Protein AF-A0A4V1M841-F1 (afdb_monomer)

Foldseek 3Di:
DVLLLVLLVVLQVVLVVLVVVLVVQVVVCVVPVVCVLVSVLSVLSSQLSVLLSCCVVCVVVVVAQDAPVSVVSNVVSLVSLLVQLVVLLVVLCCCVVPVVVVVVVLVVVVVVDPDDDPDDPVVVSVVVNVVSVVSNVNSVSSVVSSVVSVVVCVVRVVSNPDDDDD

Solvent-accessible surface area (backbone atoms only — not comparable to full-atom values): 8821 Å² total; per-residue (Å²): 109,70,68,59,52,55,50,43,54,54,44,39,60,52,25,53,55,50,47,56,52,35,54,58,50,44,64,55,16,76,80,39,66,82,42,45,60,59,36,50,42,53,48,26,37,28,52,21,32,51,47,48,38,47,44,45,52,40,33,69,71,58,66,36,78,47,61,56,65,58,58,53,50,29,52,60,22,42,58,45,30,48,53,52,25,54,54,37,37,53,52,24,48,50,37,70,77,37,57,62,60,50,52,52,55,47,50,53,50,56,71,70,42,92,62,86,69,95,63,55,70,72,59,50,52,52,54,50,54,53,50,33,53,50,43,29,53,49,22,52,51,50,51,53,48,50,57,51,47,58,53,46,55,60,75,50,41,72,40,43,58,82,73,82,88,126

Organism: NCBI:txid2508719

Mean predicted aligned error: 5.52 Å

pLDDT: mean 90.43, std 10.17, range [48.5, 98.69]

Structure (mmCIF, N/CA/C/O backbone):
data_AF-A0A4V1M841-F1
#
_entry.id   AF-A0A4V1M841-F1
#
loop_
_atom_site.group_PDB
_atom_site.id
_atom_site.type_symbol
_atom_site.label_atom_id
_atom_site.label_alt_id
_atom_site.label_comp_id
_atom_site.label_asym_id
_atom_site.label_entity_id
_atom_site.label_seq_id
_atom_site.pdbx_PDB_ins_code
_atom_site.Cartn_x
_atom_site.Cartn_y
_atom_site.Cartn_z
_atom_site.occupancy
_atom_site.B_iso_or_equiv
_atom_site.auth_seq_id
_atom_site.auth_comp_id
_atom_site.auth_asym_id
_atom_site.auth_atom_id
_atom_site.pdbx_PDB_model_num
ATOM 1 N N . MET A 1 1 ? -19.196 -0.103 0.621 1.00 81.12 1 MET A N 1
ATOM 2 C CA . MET A 1 1 ? -18.544 -1.036 1.564 1.00 81.12 1 MET A CA 1
ATOM 3 C C . MET A 1 1 ? -18.018 -2.297 0.876 1.00 81.12 1 MET A C 1
ATOM 5 O O . MET A 1 1 ? -16.852 -2.600 1.065 1.00 81.12 1 MET A O 1
ATOM 9 N N . GLY A 1 2 ? -18.807 -2.990 0.038 1.00 91.81 2 GLY A N 1
ATOM 10 C CA . GLY A 1 2 ? -18.366 -4.228 -0.639 1.00 91.81 2 GLY A CA 1
ATOM 11 C C . GLY A 1 2 ? -17.057 -4.100 -1.432 1.00 91.81 2 GLY A C 1
ATOM 12 O O . GLY A 1 2 ? -16.132 -4.867 -1.196 1.00 91.81 2 GLY A O 1
ATOM 13 N N . PHE A 1 3 ? -16.928 -3.072 -2.279 1.00 94.38 3 PHE A N 1
ATOM 14 C CA . PHE A 1 3 ? -15.692 -2.842 -3.041 1.00 94.38 3 PHE A CA 1
ATOM 15 C C . PHE A 1 3 ? -14.467 -2.580 -2.146 1.00 94.38 3 PHE A C 1
ATOM 17 O O . PHE A 1 3 ? -13.403 -3.129 -2.399 1.00 94.38 3 PHE A O 1
ATOM 24 N N . TYR A 1 4 ? -14.630 -1.830 -1.046 1.00 96.50 4 TYR A N 1
ATOM 25 C CA . TYR A 1 4 ? -13.560 -1.617 -0.063 1.00 96.50 4 TYR A CA 1
ATOM 26 C C . TYR A 1 4 ? -13.048 -2.942 0.504 1.00 96.50 4 TYR A C 1
ATOM 28 O O . TYR A 1 4 ? -11.846 -3.164 0.478 1.00 96.50 4 TYR A O 1
ATOM 36 N N . ARG A 1 5 ? -13.952 -3.846 0.914 1.00 96.88 5 ARG A N 1
ATOM 37 C CA . ARG A 1 5 ? -13.572 -5.168 1.435 1.00 96.88 5 ARG A CA 1
ATOM 38 C C . ARG A 1 5 ? -12.779 -5.981 0.416 1.00 96.88 5 ARG A C 1
ATOM 40 O O . ARG A 1 5 ? -11.726 -6.506 0.757 1.00 96.88 5 ARG A O 1
ATOM 47 N N . ILE A 1 6 ? -13.261 -6.061 -0.828 1.00 97.44 6 ILE A N 1
ATOM 48 C CA . ILE A 1 6 ? -12.581 -6.799 -1.907 1.00 97.44 6 ILE A CA 1
ATOM 49 C C . ILE A 1 6 ? -11.157 -6.267 -2.093 1.00 97.44 6 ILE A C 1
ATOM 51 O O . ILE A 1 6 ? -10.203 -7.044 -2.116 1.00 97.44 6 ILE A O 1
ATOM 55 N N . VAL A 1 7 ? -11.008 -4.941 -2.156 1.00 97.75 7 VAL A N 1
ATOM 56 C CA . VAL A 1 7 ? -9.695 -4.305 -2.278 1.00 97.75 7 VAL A CA 1
ATOM 57 C C . VAL A 1 7 ? -8.826 -4.585 -1.047 1.00 97.75 7 VAL A C 1
ATOM 59 O O . VAL A 1 7 ? -7.653 -4.892 -1.221 1.00 97.75 7 VAL A O 1
ATOM 62 N N . SER A 1 8 ? -9.366 -4.570 0.179 1.00 98.00 8 SER A N 1
ATOM 63 C CA . SER A 1 8 ? -8.599 -4.900 1.392 1.00 98.00 8 SER A CA 1
ATOM 64 C C . SER A 1 8 ? -7.998 -6.308 1.343 1.00 98.00 8 SER A C 1
ATOM 66 O O . SER A 1 8 ? -6.822 -6.477 1.657 1.00 98.00 8 SER A O 1
ATOM 68 N N . TYR A 1 9 ? -8.774 -7.314 0.922 1.00 97.50 9 TYR A N 1
ATOM 69 C CA . TYR A 1 9 ? -8.274 -8.689 0.786 1.00 97.50 9 TYR A CA 1
ATOM 70 C C . TYR A 1 9 ? -7.213 -8.806 -0.311 1.00 97.50 9 TYR A C 1
ATOM 72 O O . TYR A 1 9 ? -6.182 -9.441 -0.098 1.00 97.50 9 TYR A O 1
ATOM 80 N N . PHE A 1 10 ? -7.430 -8.161 -1.460 1.00 97.38 10 PHE A N 1
ATOM 81 C CA . PHE A 1 10 ? -6.433 -8.111 -2.529 1.00 97.38 10 PHE A CA 1
ATOM 82 C C . PHE A 1 10 ? -5.115 -7.484 -2.047 1.00 97.38 10 PHE A C 1
ATOM 84 O O . PHE A 1 10 ? -4.050 -8.077 -2.223 1.00 97.38 10 PHE A O 1
ATOM 91 N N . LEU A 1 11 ? -5.179 -6.325 -1.383 1.00 97.69 11 LEU A N 1
ATOM 92 C CA . LEU A 1 11 ? -3.997 -5.650 -0.845 1.00 97.69 11 LEU A CA 1
ATOM 93 C C . LEU A 1 11 ? -3.277 -6.504 0.200 1.00 97.69 11 LEU A C 1
ATOM 95 O O . LEU A 1 11 ? -2.052 -6.503 0.219 1.00 97.69 11 LEU A O 1
ATOM 99 N N . LEU A 1 12 ? -4.007 -7.255 1.030 1.00 97.31 12 LEU A N 1
ATOM 100 C CA . LEU A 1 12 ? -3.415 -8.155 2.019 1.00 97.31 12 LEU A CA 1
ATOM 101 C C . LEU A 1 12 ? -2.609 -9.284 1.360 1.00 97.31 12 LEU A C 1
ATOM 103 O O . LEU A 1 12 ? -1.482 -9.542 1.775 1.00 97.31 12 LEU A O 1
ATOM 107 N N . VAL A 1 13 ? -3.148 -9.922 0.315 1.00 97.25 13 VAL A N 1
ATOM 108 C CA . VAL A 1 13 ? -2.430 -10.971 -0.434 1.00 97.25 13 VAL A CA 1
ATOM 109 C C . VAL A 1 13 ? -1.142 -10.412 -1.039 1.00 97.25 13 VAL A C 1
ATOM 111 O O . VAL A 1 13 ? -0.073 -11.002 -0.885 1.00 97.25 13 VAL A O 1
ATOM 114 N N . VAL A 1 14 ? -1.216 -9.239 -1.671 1.00 96.81 14 VAL A N 1
ATOM 115 C CA . VAL A 1 14 ? -0.029 -8.589 -2.241 1.00 96.81 14 VAL A CA 1
ATOM 116 C C . VAL A 1 14 ? 0.948 -8.150 -1.145 1.00 96.81 14 VAL A C 1
ATOM 118 O O . VAL A 1 14 ? 2.155 -8.273 -1.326 1.00 96.81 14 VAL A O 1
ATOM 121 N N . ALA A 1 15 ? 0.463 -7.708 0.017 1.00 97.06 15 ALA A N 1
ATOM 122 C CA . ALA A 1 15 ? 1.305 -7.322 1.146 1.00 97.06 15 ALA A CA 1
ATOM 123 C C . ALA A 1 15 ? 2.135 -8.491 1.693 1.00 97.06 15 ALA A C 1
ATOM 125 O O . ALA A 1 15 ? 3.268 -8.274 2.109 1.00 97.06 15 ALA A O 1
ATOM 126 N N . VAL A 1 16 ? 1.62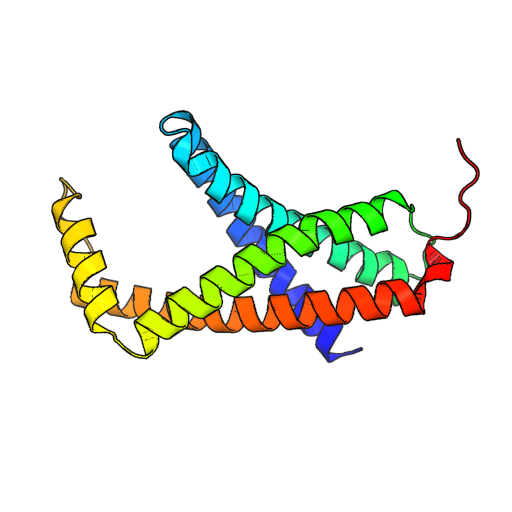7 -9.728 1.651 1.00 96.75 16 VAL A N 1
ATOM 127 C CA . VAL A 1 16 ? 2.424 -10.915 2.010 1.00 96.75 16 VAL A CA 1
ATOM 128 C C . VAL A 1 16 ? 3.601 -11.081 1.046 1.00 96.75 16 VAL A C 1
ATOM 130 O O . VAL A 1 16 ? 4.739 -11.242 1.484 1.00 96.75 16 VAL A O 1
ATOM 133 N N . ILE A 1 17 ? 3.349 -10.970 -0.262 1.00 95.81 17 ILE A N 1
ATOM 134 C CA . ILE A 1 17 ? 4.389 -11.070 -1.297 1.00 95.81 17 ILE A CA 1
ATOM 135 C C . ILE A 1 17 ? 5.416 -9.941 -1.136 1.00 95.81 17 ILE A C 1
ATOM 137 O O . ILE A 1 17 ? 6.620 -10.194 -1.127 1.00 95.81 17 ILE A O 1
ATOM 141 N N . LEU A 1 18 ? 4.949 -8.703 -0.950 1.00 95.25 18 LEU A N 1
ATOM 142 C CA . LEU A 1 18 ? 5.805 -7.538 -0.723 1.00 95.25 18 LEU A CA 1
ATOM 143 C C . LEU A 1 18 ? 6.604 -7.647 0.576 1.00 95.25 18 LEU A C 1
ATOM 145 O O . LEU A 1 18 ? 7.759 -7.239 0.604 1.00 95.25 18 LEU A O 1
ATOM 149 N N . GLY A 1 19 ? 6.028 -8.218 1.634 1.00 95.94 19 GLY A N 1
ATOM 150 C CA . GLY A 1 19 ? 6.722 -8.459 2.897 1.00 95.94 19 GLY A CA 1
ATOM 151 C C . GLY A 1 19 ? 7.873 -9.445 2.730 1.00 95.94 19 GLY A C 1
ATOM 152 O O . GLY A 1 19 ? 8.983 -9.172 3.180 1.00 95.94 19 GLY A O 1
ATOM 153 N N . ILE A 1 20 ? 7.643 -10.548 2.012 1.00 95.62 20 ILE A N 1
ATOM 154 C CA . ILE A 1 20 ? 8.695 -11.518 1.682 1.00 95.62 20 ILE A CA 1
ATOM 155 C C . ILE A 1 20 ? 9.785 -10.850 0.834 1.00 95.62 20 ILE A C 1
ATOM 157 O O . ILE A 1 20 ? 10.966 -10.948 1.163 1.00 95.62 20 ILE A O 1
ATOM 161 N N . ALA A 1 21 ? 9.406 -10.116 -0.216 1.00 92.44 21 ALA A N 1
ATOM 162 C CA . ALA A 1 21 ? 10.354 -9.379 -1.051 1.00 92.44 21 ALA A CA 1
ATOM 163 C C . ALA A 1 21 ? 11.160 -8.341 -0.246 1.00 92.44 21 ALA A C 1
ATOM 165 O O . ALA A 1 21 ? 12.368 -8.223 -0.434 1.00 92.44 21 ALA A O 1
ATOM 166 N N . ALA A 1 22 ? 10.526 -7.629 0.690 1.00 94.12 22 ALA A N 1
ATOM 167 C CA . ALA A 1 22 ? 11.192 -6.654 1.547 1.00 94.12 22 ALA A CA 1
ATOM 168 C C . ALA A 1 22 ? 12.246 -7.297 2.455 1.00 94.12 22 ALA A C 1
ATOM 170 O O . ALA A 1 22 ? 13.286 -6.684 2.675 1.00 94.12 22 ALA A O 1
ATOM 171 N N . LEU A 1 23 ? 12.026 -8.526 2.941 1.00 94.56 23 LEU A N 1
ATOM 172 C CA . LEU A 1 23 ? 13.029 -9.259 3.721 1.00 94.56 23 LEU A CA 1
ATOM 173 C C . LEU A 1 23 ? 14.272 -9.581 2.884 1.00 94.56 23 LEU A C 1
ATOM 175 O O . LEU A 1 23 ? 15.388 -9.356 3.346 1.00 94.56 23 LEU A O 1
ATOM 179 N N . PHE A 1 24 ? 14.102 -10.041 1.641 1.00 91.81 24 PHE A N 1
ATOM 180 C CA . PHE A 1 24 ? 15.237 -10.278 0.742 1.00 91.81 24 PHE A CA 1
ATOM 181 C C . PHE A 1 24 ? 15.976 -8.981 0.402 1.00 91.81 24 PHE A C 1
ATOM 183 O O . PHE A 1 24 ? 17.203 -8.927 0.482 1.00 91.81 24 PHE A O 1
ATOM 190 N N . THR A 1 25 ? 15.242 -7.914 0.085 1.00 89.62 25 THR A N 1
ATOM 191 C CA . THR A 1 25 ? 15.840 -6.605 -0.204 1.00 89.62 25 THR A CA 1
ATOM 192 C C . THR A 1 25 ? 16.544 -6.023 1.020 1.00 89.62 25 THR A C 1
ATOM 194 O O . THR A 1 25 ? 17.582 -5.390 0.865 1.00 89.62 25 THR A O 1
ATOM 197 N N . LEU A 1 26 ? 16.045 -6.269 2.235 1.00 93.75 26 LEU A N 1
ATOM 198 C CA . LEU A 1 26 ? 16.705 -5.854 3.472 1.00 93.75 26 LEU A CA 1
ATOM 199 C C . LEU A 1 26 ? 18.096 -6.480 3.601 1.00 93.75 26 LEU A C 1
ATOM 201 O O . LEU A 1 26 ? 19.039 -5.763 3.915 1.00 93.75 2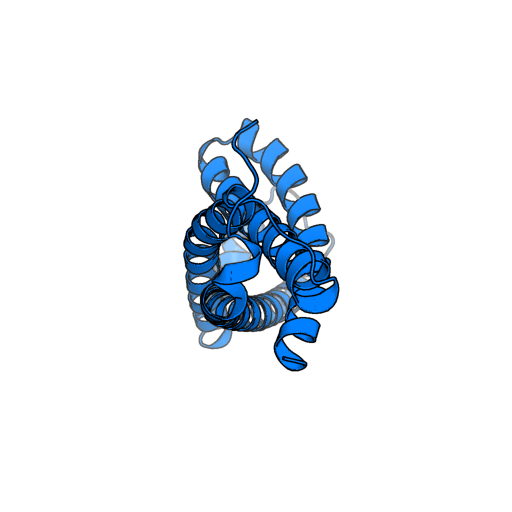6 LEU A O 1
ATOM 205 N N . LEU A 1 27 ? 18.246 -7.775 3.299 1.00 92.31 27 LEU A N 1
ATOM 206 C CA . LEU A 1 27 ? 19.556 -8.439 3.328 1.00 92.31 27 LEU A CA 1
ATOM 207 C C . LEU A 1 27 ? 20.554 -7.774 2.370 1.00 92.31 27 LEU A C 1
ATOM 209 O O . LEU A 1 27 ? 21.715 -7.592 2.724 1.00 92.31 27 LEU A O 1
ATOM 213 N N . ILE A 1 28 ? 20.093 -7.353 1.189 1.00 89.44 28 ILE A N 1
ATOM 214 C CA . ILE A 1 28 ? 20.919 -6.622 0.217 1.00 89.44 28 ILE A CA 1
ATOM 215 C C . ILE A 1 28 ? 21.207 -5.191 0.706 1.00 89.44 28 ILE A C 1
ATOM 217 O O . ILE A 1 28 ? 22.325 -4.693 0.577 1.00 89.44 28 ILE A O 1
ATOM 221 N N . ALA A 1 29 ? 20.221 -4.531 1.315 1.00 91.94 29 ALA A N 1
ATOM 222 C CA . ALA A 1 29 ? 20.336 -3.166 1.822 1.00 91.94 29 ALA A CA 1
ATOM 223 C C . ALA A 1 29 ? 21.315 -3.031 2.998 1.00 91.94 29 ALA A C 1
ATOM 225 O O . ALA A 1 29 ? 21.863 -1.953 3.210 1.00 91.94 29 ALA A O 1
ATOM 226 N N . LEU A 1 30 ? 21.590 -4.112 3.736 1.00 91.38 30 LEU A N 1
ATOM 227 C CA . LEU A 1 30 ? 22.643 -4.115 4.756 1.00 91.38 30 LEU A CA 1
ATOM 228 C C . LEU A 1 30 ? 24.040 -3.898 4.153 1.00 91.38 30 LEU A C 1
ATOM 230 O O . LEU A 1 30 ? 24.899 -3.318 4.810 1.00 91.38 30 LEU A O 1
ATOM 234 N N . ALA A 1 31 ? 24.257 -4.321 2.904 1.00 90.62 31 ALA A N 1
ATOM 235 C CA . ALA A 1 31 ? 25.497 -4.068 2.170 1.00 90.62 31 ALA A CA 1
ATOM 236 C C . ALA A 1 31 ? 25.486 -2.719 1.430 1.00 90.62 31 ALA A C 1
ATOM 238 O O . ALA A 1 31 ? 26.542 -2.139 1.187 1.00 90.62 31 ALA A O 1
ATOM 239 N N . ASN A 1 32 ? 24.301 -2.206 1.083 1.00 88.38 32 ASN A N 1
ATOM 240 C CA . ASN A 1 32 ? 24.124 -0.901 0.451 1.00 88.38 32 ASN A CA 1
ATOM 241 C C . ASN A 1 32 ? 23.038 -0.081 1.177 1.00 88.38 32 ASN A C 1
ATOM 243 O O . ASN A 1 32 ? 21.856 -0.175 0.819 1.00 88.38 32 ASN A O 1
ATOM 247 N N . PRO A 1 33 ? 23.425 0.766 2.153 1.00 88.56 33 PRO A N 1
ATOM 248 C CA . PRO A 1 33 ? 22.489 1.535 2.971 1.00 88.56 33 PRO A CA 1
ATOM 249 C C . PRO A 1 33 ? 21.543 2.442 2.178 1.00 88.56 33 PRO A C 1
ATOM 251 O O . PRO A 1 33 ? 20.458 2.758 2.665 1.00 88.56 33 PRO A O 1
ATOM 254 N N . ALA A 1 34 ? 21.900 2.828 0.946 1.00 89.31 34 ALA A N 1
ATOM 255 C CA . ALA A 1 34 ? 21.027 3.623 0.082 1.00 89.31 34 ALA A CA 1
ATOM 256 C C . ALA A 1 34 ? 19.696 2.913 -0.228 1.00 89.31 34 ALA A C 1
ATOM 258 O O . ALA A 1 34 ? 18.697 3.573 -0.497 1.00 89.31 34 ALA A O 1
ATOM 259 N N . LEU A 1 35 ? 19.649 1.579 -0.139 1.00 89.56 35 LEU A N 1
ATOM 260 C CA . LEU A 1 35 ? 18.440 0.785 -0.375 1.00 89.56 35 LEU A CA 1
ATOM 261 C C . LEU A 1 35 ? 17.509 0.711 0.846 1.00 89.56 35 LEU A C 1
ATOM 263 O O . LEU A 1 35 ? 16.354 0.303 0.704 1.00 89.56 35 LEU A O 1
ATOM 267 N N . LEU A 1 36 ? 17.960 1.122 2.039 1.00 93.50 36 LEU A N 1
ATOM 268 C CA . LEU A 1 36 ? 17.141 1.065 3.257 1.00 93.50 36 LEU A CA 1
ATOM 269 C C . LEU A 1 36 ? 15.883 1.927 3.150 1.00 93.50 36 LEU A C 1
ATOM 271 O O . LEU A 1 36 ? 14.842 1.550 3.687 1.00 93.50 36 LEU A O 1
ATOM 275 N N . ILE A 1 37 ? 15.945 3.044 2.417 1.00 92.38 37 ILE A N 1
ATOM 276 C CA . ILE A 1 37 ? 14.767 3.884 2.185 1.00 92.38 37 ILE A CA 1
ATOM 277 C C . ILE A 1 37 ? 13.709 3.145 1.358 1.00 92.38 37 ILE A C 1
ATOM 279 O O . ILE A 1 37 ? 12.527 3.185 1.692 1.00 92.38 37 ILE A O 1
ATOM 283 N N . SER A 1 38 ? 14.122 2.400 0.329 1.00 90.88 38 SER A N 1
ATOM 284 C CA . SER A 1 38 ? 13.218 1.594 -0.492 1.00 90.88 38 SER A CA 1
ATOM 285 C C . SER A 1 38 ? 12.579 0.477 0.332 1.00 90.88 38 SER A C 1
ATOM 287 O O . SER A 1 38 ? 11.370 0.267 0.244 1.00 90.88 38 SER A O 1
ATOM 289 N N . VAL A 1 39 ? 13.362 -0.189 1.190 1.00 95.06 39 VAL A N 1
ATOM 290 C CA . VAL A 1 39 ? 12.848 -1.205 2.123 1.00 95.06 39 VAL A CA 1
ATOM 291 C C . VAL A 1 39 ? 11.833 -0.591 3.085 1.00 95.06 39 VAL A C 1
ATOM 293 O O . VAL A 1 39 ? 10.744 -1.135 3.245 1.00 95.06 39 VAL A O 1
ATOM 296 N N . PHE A 1 40 ? 12.147 0.561 3.683 1.00 95.94 40 PHE A N 1
ATOM 297 C CA . PHE A 1 40 ? 11.248 1.269 4.595 1.00 95.94 40 PHE A CA 1
ATOM 298 C C . PHE A 1 40 ? 9.902 1.596 3.938 1.00 95.94 40 PHE A C 1
ATOM 300 O O . PHE A 1 40 ? 8.851 1.336 4.525 1.00 95.94 40 PHE A O 1
ATOM 307 N N . VAL A 1 41 ? 9.922 2.113 2.707 1.00 96.56 41 VAL A N 1
ATOM 308 C CA . VAL A 1 41 ? 8.701 2.446 1.963 1.00 96.56 41 VAL A CA 1
ATOM 309 C C . VAL A 1 41 ? 7.852 1.197 1.703 1.00 96.56 41 VAL A C 1
ATOM 311 O O . VAL A 1 41 ? 6.646 1.222 1.949 1.00 96.56 41 VAL A O 1
ATOM 314 N N . VAL A 1 42 ? 8.459 0.089 1.261 1.00 96.50 42 VAL A N 1
ATOM 315 C CA . VAL A 1 42 ? 7.727 -1.169 1.018 1.00 96.50 42 VAL A CA 1
ATOM 316 C C . VAL A 1 42 ? 7.156 -1.731 2.321 1.00 96.50 42 VAL A C 1
ATOM 318 O O . VAL A 1 42 ? 5.987 -2.113 2.368 1.00 96.50 42 VAL A O 1
ATOM 321 N N . VAL A 1 43 ? 7.935 -1.729 3.405 1.00 97.62 43 VAL A N 1
ATOM 322 C CA . VAL A 1 43 ? 7.468 -2.174 4.726 1.00 97.62 43 VAL A CA 1
ATOM 323 C C . VAL A 1 43 ? 6.295 -1.320 5.206 1.00 97.62 43 VAL A C 1
ATOM 325 O O . VAL A 1 43 ? 5.321 -1.872 5.716 1.00 97.62 43 VAL A O 1
ATOM 328 N N . ALA A 1 44 ? 6.317 -0.003 4.994 1.00 98.25 44 ALA A N 1
ATOM 329 C CA . ALA A 1 44 ? 5.196 0.860 5.354 1.00 98.25 44 ALA A CA 1
ATOM 330 C C . ALA A 1 44 ? 3.903 0.483 4.607 1.00 98.25 44 ALA A C 1
ATOM 332 O O . ALA A 1 44 ? 2.834 0.466 5.216 1.00 98.25 44 ALA A O 1
ATOM 333 N N . VAL A 1 45 ? 3.985 0.102 3.327 1.00 98.38 45 VAL A N 1
ATOM 334 C CA . VAL A 1 45 ? 2.830 -0.395 2.552 1.00 98.38 45 VAL A CA 1
ATOM 335 C C . VAL A 1 45 ? 2.283 -1.701 3.130 1.00 98.38 45 VAL A C 1
ATOM 337 O O . VAL A 1 45 ? 1.065 -1.867 3.256 1.00 98.38 45 VAL A O 1
ATOM 340 N N . VAL A 1 46 ? 3.166 -2.618 3.534 1.00 98.38 46 VAL A N 1
ATOM 341 C CA . VAL A 1 46 ? 2.779 -3.882 4.181 1.00 98.38 46 VAL A CA 1
ATOM 342 C C . VAL A 1 46 ? 2.084 -3.612 5.515 1.00 98.38 46 VAL A C 1
ATOM 344 O O . VAL A 1 46 ? 0.977 -4.099 5.751 1.00 98.38 46 VAL A O 1
ATOM 347 N N . LEU A 1 47 ? 2.691 -2.781 6.366 1.00 98.38 47 LEU A N 1
ATOM 348 C CA . LEU A 1 47 ? 2.145 -2.411 7.671 1.00 98.38 47 LEU A CA 1
ATOM 349 C C . LEU A 1 47 ? 0.806 -1.685 7.541 1.00 98.38 47 LEU A C 1
ATOM 351 O O . LEU A 1 47 ? -0.127 -1.985 8.287 1.00 98.38 47 LEU A O 1
ATOM 355 N N . TYR A 1 48 ? 0.681 -0.777 6.573 1.00 98.69 48 TYR A N 1
ATOM 356 C CA . TYR A 1 48 ? -0.583 -0.131 6.242 1.00 98.69 48 TYR A CA 1
ATOM 357 C C . TYR A 1 48 ? -1.653 -1.160 5.853 1.00 98.69 48 TYR A C 1
ATOM 359 O O . TYR A 1 48 ? -2.766 -1.123 6.384 1.00 98.69 48 TYR A O 1
ATOM 367 N N . SER A 1 49 ? -1.324 -2.091 4.953 1.00 98.44 49 SER A N 1
ATOM 368 C CA . SER A 1 49 ? -2.270 -3.089 4.441 1.00 98.44 49 SER A CA 1
ATOM 369 C C . SER A 1 49 ? -2.775 -4.006 5.558 1.00 98.44 49 SER A C 1
ATOM 371 O O . SER A 1 49 ? -3.979 -4.207 5.694 1.00 98.44 49 SER A O 1
ATOM 373 N N . VAL A 1 50 ? -1.881 -4.476 6.434 1.00 98.31 50 VAL A N 1
ATOM 374 C CA . VAL A 1 50 ? -2.249 -5.299 7.597 1.00 98.31 50 VAL A CA 1
ATOM 375 C C . VAL A 1 50 ? -3.073 -4.500 8.608 1.00 98.31 50 VAL A C 1
ATOM 377 O O . VAL A 1 50 ? -4.129 -4.953 9.043 1.00 98.31 50 VAL A O 1
ATOM 380 N N . ALA A 1 51 ? -2.634 -3.297 8.981 1.00 98.19 51 ALA A N 1
ATOM 381 C CA . ALA A 1 51 ? -3.319 -2.496 9.994 1.00 98.19 51 ALA A CA 1
ATOM 382 C C . ALA A 1 51 ? -4.717 -2.047 9.541 1.00 98.19 51 ALA A C 1
ATOM 384 O O . ALA A 1 51 ? -5.672 -2.094 10.318 1.00 98.19 51 ALA A O 1
ATOM 385 N N . SER A 1 52 ? -4.853 -1.640 8.278 1.00 98.25 52 SER A N 1
ATOM 386 C CA . SER A 1 52 ? -6.149 -1.277 7.698 1.00 98.25 52 SER A CA 1
ATOM 387 C C . SER A 1 52 ? -7.070 -2.491 7.542 1.00 98.25 52 SER A C 1
ATOM 389 O O . SER A 1 52 ? -8.271 -2.366 7.780 1.00 98.25 52 SER A O 1
ATOM 391 N N . PHE A 1 53 ? -6.522 -3.678 7.260 1.00 98.12 53 PHE A N 1
ATOM 392 C CA . PHE A 1 53 ? -7.285 -4.924 7.283 1.00 98.12 53 PHE A CA 1
ATOM 393 C C . PHE A 1 53 ? -7.774 -5.284 8.693 1.00 98.12 53 PHE A C 1
ATOM 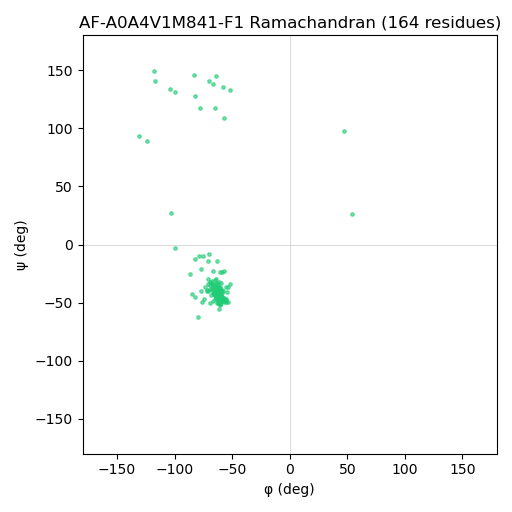395 O O . PHE A 1 53 ? -8.939 -5.632 8.857 1.00 98.12 53 PHE A O 1
ATOM 402 N N . LEU A 1 54 ? -6.940 -5.135 9.730 1.00 97.38 54 LEU A N 1
ATOM 403 C CA . LEU A 1 54 ? -7.366 -5.334 11.123 1.00 97.38 54 LEU A CA 1
ATOM 404 C C . LEU A 1 54 ? -8.482 -4.362 11.522 1.00 97.38 54 LEU A C 1
ATOM 406 O O . LEU A 1 54 ? -9.418 -4.750 12.217 1.00 97.38 54 LEU A O 1
ATOM 410 N N . PHE A 1 55 ? -8.414 -3.110 11.062 1.00 97.75 55 PHE A N 1
ATOM 411 C CA . PHE A 1 55 ? -9.496 -2.144 11.251 1.00 97.75 55 PHE A CA 1
ATOM 412 C C . PHE A 1 55 ? -10.800 -2.598 10.581 1.00 97.75 55 PHE A C 1
ATOM 414 O O . PHE A 1 55 ? -11.853 -2.550 11.219 1.00 97.75 55 PHE A O 1
ATOM 421 N N . LEU A 1 56 ? -10.737 -3.079 9.337 1.00 97.50 56 LEU A N 1
ATOM 422 C CA . LEU A 1 56 ? -11.902 -3.629 8.649 1.00 97.50 56 LEU A CA 1
ATOM 423 C C . LEU A 1 56 ? -12.467 -4.849 9.392 1.00 97.50 56 LEU A C 1
ATOM 425 O O . LEU A 1 56 ? -13.643 -4.858 9.747 1.00 97.50 56 LEU A O 1
ATOM 429 N N . HIS A 1 57 ? -11.633 -5.859 9.631 1.00 96.75 57 HIS A N 1
ATOM 430 C CA . HIS A 1 57 ? -12.061 -7.155 10.144 1.00 96.75 57 HIS A CA 1
ATOM 431 C C . HIS A 1 57 ? -12.536 -7.077 11.598 1.00 96.75 57 HIS A C 1
ATOM 433 O O . HIS A 1 57 ? -13.640 -7.514 11.911 1.00 96.75 57 HIS A O 1
ATOM 439 N N . ASN A 1 58 ? -11.747 -6.471 12.487 1.00 95.62 58 ASN A N 1
ATOM 440 C CA . ASN A 1 58 ? -12.075 -6.429 13.912 1.00 95.62 58 ASN A CA 1
ATOM 441 C C . ASN A 1 58 ? -13.021 -5.269 14.234 1.00 95.62 58 ASN A C 1
ATOM 443 O O . ASN A 1 58 ? -13.969 -5.433 14.998 1.00 95.62 58 ASN A O 1
ATOM 447 N N . GLY A 1 59 ? -12.770 -4.095 13.651 1.00 94.38 59 GLY A N 1
ATOM 448 C CA . GLY A 1 59 ? -13.514 -2.876 13.958 1.00 94.38 59 GLY A CA 1
ATOM 449 C C . GLY A 1 59 ? -14.861 -2.809 13.256 1.00 94.38 59 GLY A C 1
ATOM 450 O O . GLY A 1 59 ? -15.899 -2.760 13.909 1.00 94.38 59 GLY A O 1
ATOM 451 N N . ILE A 1 60 ? -14.855 -2.791 11.921 1.00 94.38 60 ILE A N 1
ATOM 452 C CA . ILE A 1 60 ? -16.088 -2.577 11.153 1.00 94.38 60 ILE A CA 1
ATOM 453 C C . ILE A 1 60 ? -16.950 -3.841 11.127 1.00 94.38 60 ILE A C 1
ATOM 455 O O . ILE A 1 60 ? -18.145 -3.782 11.418 1.00 94.38 60 ILE A O 1
ATOM 459 N N . ASP A 1 61 ? -16.347 -4.979 10.791 1.00 94.19 61 ASP A N 1
ATOM 460 C CA . ASP A 1 61 ? -17.074 -6.234 10.608 1.00 94.19 61 ASP A CA 1
ATOM 461 C C . ASP A 1 61 ? -17.324 -6.920 11.958 1.00 94.19 61 ASP A C 1
ATOM 463 O O . ASP A 1 61 ? -18.449 -7.322 12.254 1.00 94.19 61 ASP A O 1
ATOM 467 N N . GLY A 1 62 ? -16.295 -6.981 12.806 1.00 92.31 62 GLY A N 1
ATOM 468 C CA . GLY A 1 62 ? -16.354 -7.566 14.145 1.00 92.31 62 GLY A CA 1
ATOM 469 C C . GLY A 1 62 ? -16.986 -6.675 15.218 1.00 92.31 62 GLY A C 1
ATOM 470 O O . GLY A 1 62 ? -17.242 -7.161 16.318 1.00 92.31 62 GLY A O 1
ATOM 471 N N . LYS A 1 63 ? -17.247 -5.390 14.924 1.00 91.56 63 LYS A N 1
ATOM 472 C CA . LYS A 1 63 ? -17.811 -4.396 15.863 1.00 91.56 63 LYS A CA 1
ATOM 473 C C . LYS A 1 63 ? -17.028 -4.269 17.180 1.00 91.56 63 LYS A C 1
ATOM 475 O O . LYS A 1 63 ? -17.593 -3.896 18.208 1.00 91.56 63 LYS A O 1
ATOM 480 N N . GLN A 1 64 ? -15.736 -4.590 17.168 1.00 91.81 64 GLN A N 1
ATOM 481 C CA . GLN A 1 64 ? -14.884 -4.524 18.351 1.00 91.81 64 GLN A CA 1
ATOM 482 C C . GLN A 1 64 ? -14.378 -3.097 18.568 1.00 91.81 64 GLN A C 1
ATOM 484 O O . GLN A 1 64 ? -14.075 -2.374 17.615 1.00 91.81 64 GLN A O 1
ATOM 489 N N . LYS A 1 65 ? -14.217 -2.707 19.838 1.00 93.12 65 LYS A N 1
ATOM 490 C CA . LYS A 1 65 ? -13.463 -1.498 20.176 1.00 93.12 65 LYS A CA 1
ATOM 491 C C . LYS A 1 65 ? -11.989 -1.693 19.827 1.00 93.12 65 LYS A C 1
ATOM 493 O O . LYS A 1 65 ? -11.406 -2.739 20.108 1.00 93.12 65 LYS A O 1
ATOM 498 N N . LEU A 1 66 ? -11.374 -0.670 19.249 1.00 93.44 66 LEU A N 1
ATOM 499 C CA . LEU A 1 66 ? -9.982 -0.683 18.815 1.00 93.44 66 LEU A CA 1
ATOM 500 C C . LEU A 1 66 ? -9.172 0.371 19.565 1.00 93.44 66 LEU A C 1
ATOM 502 O O . LEU A 1 66 ? -9.664 1.432 19.938 1.00 93.44 66 LEU A O 1
ATOM 506 N N . LYS A 1 67 ? -7.882 0.098 19.764 1.00 92.44 67 LYS A N 1
ATOM 507 C CA . LYS A 1 67 ? -6.972 1.054 20.405 1.00 92.44 67 LYS A CA 1
ATOM 508 C C . LYS A 1 67 ? -6.720 2.248 19.481 1.00 92.44 67 LYS A C 1
ATOM 510 O O . LYS A 1 67 ? -6.446 2.057 18.296 1.00 92.44 67 LYS A O 1
ATOM 515 N N . ASN A 1 68 ? -6.660 3.457 20.044 1.00 92.56 68 ASN A N 1
ATOM 516 C CA . ASN A 1 68 ? -6.253 4.672 19.319 1.00 92.56 68 ASN A CA 1
ATOM 517 C C . ASN A 1 68 ? -4.907 4.510 18.589 1.00 92.56 68 ASN A C 1
ATOM 519 O O . ASN A 1 68 ? -4.750 4.979 17.463 1.00 92.56 68 ASN A O 1
ATOM 523 N N . LYS A 1 69 ? -3.980 3.732 19.166 1.00 93.06 69 LYS A N 1
ATOM 524 C CA . LYS A 1 69 ? -2.694 3.396 18.540 1.00 93.06 69 LYS A CA 1
ATOM 525 C C . LYS A 1 69 ? -2.849 2.757 17.154 1.00 93.06 69 LYS A C 1
ATOM 527 O O . LYS A 1 69 ? -2.044 3.052 16.282 1.00 93.06 69 LYS A O 1
ATOM 532 N N . LEU A 1 70 ? -3.867 1.919 16.921 1.00 95.81 70 LEU A N 1
ATOM 533 C CA . LEU A 1 70 ? -4.095 1.305 15.605 1.00 95.81 70 LEU A CA 1
ATOM 534 C C . LEU A 1 70 ? -4.495 2.359 14.564 1.00 95.81 70 LEU A C 1
ATOM 536 O O . LEU A 1 70 ? -3.979 2.341 13.451 1.00 95.81 70 LEU A O 1
ATOM 540 N N . ARG A 1 71 ? -5.358 3.314 14.934 1.00 95.81 71 ARG A N 1
ATOM 541 C CA . ARG A 1 71 ? -5.740 4.437 14.065 1.00 95.81 71 ARG A CA 1
ATOM 542 C C . ARG A 1 71 ? -4.525 5.269 13.665 1.00 95.81 71 ARG A C 1
ATOM 544 O O . ARG A 1 71 ? -4.369 5.596 12.489 1.00 95.81 71 ARG A O 1
ATOM 551 N N . ASP A 1 72 ? -3.676 5.605 14.627 1.00 96.31 72 ASP A N 1
ATOM 552 C CA . ASP A 1 72 ? -2.492 6.426 14.369 1.00 96.31 72 ASP A CA 1
ATOM 553 C C . ASP A 1 72 ? -1.460 5.650 13.540 1.00 96.31 72 ASP A C 1
ATOM 555 O O . ASP A 1 72 ? -0.896 6.187 12.588 1.00 96.31 72 ASP A O 1
ATOM 559 N N . PHE A 1 73 ? -1.309 4.351 13.808 1.00 97.06 73 PHE A N 1
ATOM 560 C CA . PHE A 1 73 ? -0.461 3.457 13.025 1.00 97.06 73 PHE A CA 1
ATOM 561 C C . PHE A 1 73 ? -0.917 3.346 11.563 1.00 97.06 73 PHE A C 1
ATOM 563 O O . PHE A 1 73 ? -0.085 3.414 10.659 1.00 97.06 73 PHE A O 1
ATOM 570 N N . ILE A 1 74 ? -2.229 3.254 11.307 1.00 98.25 74 ILE A N 1
ATOM 571 C CA . ILE A 1 74 ? -2.781 3.298 9.944 1.00 98.25 74 ILE A CA 1
ATOM 572 C C . ILE A 1 74 ? -2.420 4.623 9.269 1.00 98.25 74 ILE A C 1
ATOM 574 O O . ILE A 1 74 ? -1.951 4.612 8.135 1.00 98.25 74 ILE A O 1
ATOM 578 N N . LYS A 1 75 ? -2.616 5.761 9.948 1.00 97.94 75 LYS A N 1
ATOM 579 C CA . LYS A 1 75 ? -2.364 7.091 9.370 1.00 97.94 75 LYS A CA 1
ATOM 580 C C . LYS A 1 75 ? -0.901 7.297 8.988 1.00 97.94 75 LYS A C 1
ATOM 582 O O . LYS A 1 75 ? -0.636 7.712 7.865 1.00 97.94 75 LYS A O 1
ATOM 587 N N . VAL A 1 76 ? 0.034 6.984 9.885 1.00 97.81 76 VAL A N 1
ATOM 588 C CA . VAL A 1 76 ? 1.474 7.167 9.632 1.00 97.81 76 VAL A CA 1
ATOM 589 C C . VAL A 1 76 ? 1.924 6.342 8.426 1.00 97.81 76 VAL A C 1
ATOM 591 O O . VAL A 1 76 ? 2.542 6.879 7.509 1.00 97.81 76 VAL A O 1
ATOM 594 N N . ASN A 1 77 ? 1.549 5.061 8.374 1.00 98.44 77 ASN A N 1
ATOM 595 C CA . ASN A 1 77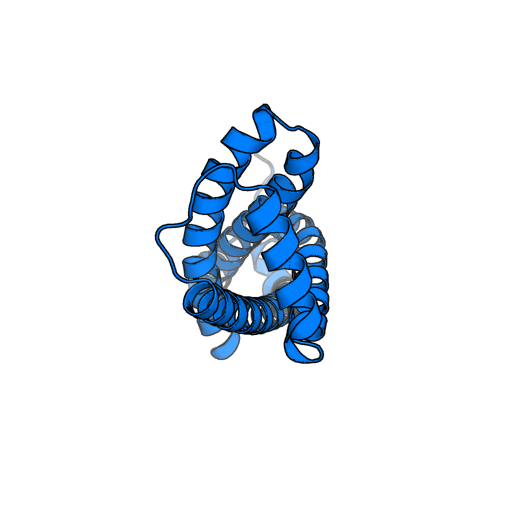 ? 1.927 4.190 7.261 1.00 98.44 77 ASN A CA 1
ATOM 596 C C . ASN A 1 77 ? 1.186 4.541 5.959 1.00 98.44 77 ASN A C 1
ATOM 598 O O . ASN A 1 77 ? 1.747 4.380 4.875 1.00 98.44 77 ASN A O 1
ATOM 602 N N . ALA A 1 78 ? -0.039 5.072 6.038 1.00 98.38 78 ALA A N 1
ATOM 603 C CA . ALA A 1 78 ? -0.777 5.540 4.868 1.00 98.38 78 ALA A CA 1
ATOM 604 C C . ALA A 1 78 ? -0.058 6.696 4.157 1.00 98.38 78 ALA A C 1
ATOM 606 O O . ALA A 1 78 ? -0.006 6.695 2.932 1.00 98.38 78 ALA A O 1
ATOM 607 N N . TYR A 1 79 ? 0.542 7.647 4.885 1.00 97.56 79 TYR A N 1
ATOM 608 C CA . TYR A 1 79 ? 1.283 8.750 4.257 1.00 97.56 79 TYR A CA 1
ATOM 609 C C . TYR A 1 79 ? 2.474 8.256 3.431 1.00 97.56 79 TYR A C 1
ATOM 611 O O . TYR A 1 79 ? 2.647 8.677 2.290 1.00 97.56 79 TYR A O 1
ATOM 619 N N . VAL A 1 80 ? 3.249 7.306 3.960 1.00 97.88 80 VAL A N 1
ATOM 620 C CA . VAL A 1 80 ? 4.362 6.690 3.217 1.00 97.88 80 VAL A CA 1
ATOM 621 C C . VAL A 1 80 ? 3.839 5.846 2.046 1.00 97.88 80 VAL A C 1
ATOM 623 O O . VAL A 1 80 ? 4.393 5.881 0.949 1.00 97.88 80 VAL A O 1
ATOM 626 N N . SER A 1 81 ? 2.718 5.148 2.239 1.00 98.38 81 SER A N 1
ATOM 627 C CA . SER A 1 81 ? 2.076 4.347 1.188 1.00 98.38 81 SER A CA 1
ATOM 628 C C . SER A 1 81 ? 1.545 5.194 0.027 1.00 98.38 81 SER A C 1
ATOM 630 O O . SER A 1 81 ? 1.550 4.733 -1.111 1.00 98.38 81 SER A O 1
ATOM 632 N N . ILE A 1 82 ? 1.122 6.439 0.280 1.00 98.00 82 ILE A N 1
ATOM 633 C CA . ILE A 1 82 ? 0.756 7.392 -0.779 1.00 98.00 82 ILE A CA 1
ATOM 634 C C . ILE A 1 82 ? 1.979 7.721 -1.636 1.00 98.00 82 ILE A C 1
ATOM 636 O O . ILE A 1 82 ? 1.874 7.698 -2.859 1.00 98.00 82 ILE A O 1
ATOM 640 N N . VAL A 1 83 ? 3.140 7.978 -1.020 1.00 96.56 83 VAL A N 1
ATOM 641 C CA . VAL A 1 83 ? 4.389 8.227 -1.762 1.00 96.56 83 VAL A CA 1
ATOM 642 C C . VAL A 1 83 ? 4.719 7.031 -2.653 1.00 96.56 83 VAL A C 1
ATOM 644 O O . VAL A 1 83 ? 4.951 7.208 -3.848 1.00 96.56 83 VAL A O 1
ATOM 647 N N . PHE A 1 84 ? 4.640 5.811 -2.111 1.00 96.81 84 PHE A N 1
ATOM 648 C CA . PHE A 1 84 ? 4.807 4.587 -2.898 1.00 96.81 84 PHE A CA 1
ATOM 649 C C . PHE A 1 84 ? 3.833 4.522 -4.080 1.00 96.81 84 PHE A C 1
ATOM 651 O O . PHE A 1 84 ? 4.252 4.261 -5.208 1.00 96.81 84 PHE A O 1
ATOM 658 N N . ALA A 1 85 ? 2.541 4.765 -3.845 1.00 98.06 85 ALA A N 1
ATOM 659 C CA . ALA A 1 85 ? 1.526 4.685 -4.887 1.00 98.06 85 ALA A CA 1
ATOM 660 C C . ALA A 1 85 ? 1.776 5.709 -6.004 1.00 98.06 85 ALA A C 1
ATOM 662 O O . ALA A 1 85 ? 1.773 5.343 -7.176 1.00 98.06 85 ALA A O 1
ATOM 663 N N . VAL A 1 86 ? 2.073 6.965 -5.653 1.00 97.06 86 VAL A N 1
ATOM 664 C CA . VAL A 1 86 ? 2.380 8.026 -6.624 1.00 97.06 86 VAL A CA 1
ATOM 665 C C . VAL A 1 86 ? 3.618 7.672 -7.446 1.00 97.06 86 VAL A C 1
ATOM 667 O O . VAL A 1 86 ? 3.571 7.735 -8.673 1.00 97.06 86 VAL A O 1
ATOM 670 N N . MET A 1 87 ? 4.701 7.234 -6.796 1.00 94.50 87 MET A N 1
ATOM 671 C CA . MET A 1 87 ? 5.927 6.829 -7.491 1.00 94.50 87 MET A CA 1
ATOM 672 C C . MET A 1 87 ? 5.684 5.682 -8.475 1.00 94.50 87 MET A C 1
ATOM 674 O O . MET A 1 87 ? 6.226 5.706 -9.578 1.00 94.50 87 MET A O 1
ATOM 678 N N . ASN A 1 88 ? 4.885 4.682 -8.095 1.00 95.25 88 ASN A N 1
ATOM 679 C CA . ASN A 1 88 ? 4.593 3.539 -8.961 1.00 95.25 88 ASN A CA 1
ATOM 680 C C . ASN A 1 88 ? 3.645 3.905 -10.104 1.00 95.25 88 ASN A C 1
ATOM 682 O O . ASN A 1 88 ? 3.840 3.417 -11.213 1.00 95.25 88 ASN A O 1
ATOM 686 N N . ILE A 1 89 ? 2.663 4.781 -9.872 1.00 96.88 89 ILE A N 1
ATOM 687 C CA . ILE A 1 89 ? 1.794 5.293 -10.937 1.00 96.88 89 ILE A CA 1
ATOM 688 C C . ILE A 1 89 ? 2.638 6.028 -11.978 1.00 96.88 89 ILE A C 1
ATOM 690 O O . ILE A 1 89 ? 2.559 5.697 -13.157 1.00 96.88 89 ILE A O 1
ATOM 694 N N . VAL A 1 90 ? 3.484 6.971 -11.552 1.00 94.19 90 VAL A N 1
ATOM 695 C CA . VAL A 1 90 ? 4.331 7.748 -12.469 1.00 94.19 90 VAL A CA 1
ATOM 696 C C . VAL A 1 90 ? 5.271 6.833 -13.253 1.00 94.19 90 VAL A C 1
ATOM 698 O O . VAL A 1 90 ? 5.278 6.888 -14.479 1.00 94.19 90 VAL A O 1
ATOM 701 N N . GLN A 1 91 ? 6.013 5.951 -12.577 1.00 90.75 91 GLN A N 1
ATOM 702 C CA . GLN A 1 91 ? 6.954 5.045 -13.248 1.00 90.75 91 GLN A CA 1
ATOM 703 C C . GLN A 1 91 ? 6.258 4.099 -14.230 1.00 90.75 91 GLN A C 1
ATOM 705 O O . GLN A 1 91 ? 6.724 3.924 -15.354 1.00 90.75 91 GLN A O 1
ATOM 710 N N . SER A 1 92 ? 5.117 3.531 -13.837 1.00 92.56 92 SER A N 1
ATOM 711 C CA . SER A 1 92 ? 4.375 2.624 -14.713 1.00 92.56 92 SER A CA 1
ATOM 712 C C . SER A 1 92 ? 3.828 3.362 -15.933 1.00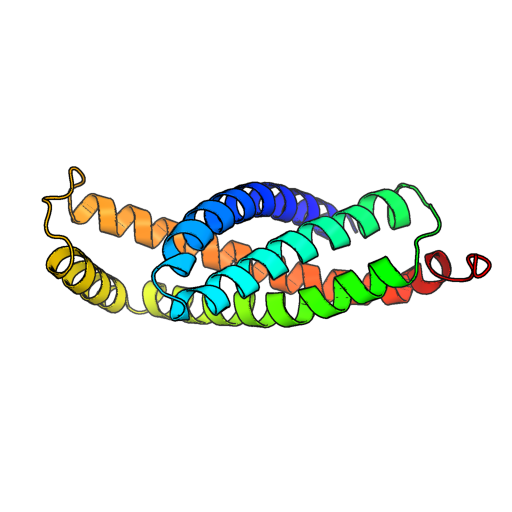 92.56 92 SER A C 1
ATOM 714 O O . SER A 1 92 ? 3.918 2.843 -17.039 1.00 92.56 92 SER A O 1
ATOM 716 N N . LEU A 1 93 ? 3.308 4.584 -15.763 1.00 91.94 93 LEU A N 1
ATOM 717 C CA . LEU A 1 93 ? 2.823 5.398 -16.880 1.00 91.94 93 LEU A CA 1
ATOM 718 C C . LEU A 1 93 ? 3.946 5.768 -17.851 1.00 91.94 93 LEU A C 1
ATOM 720 O O . LEU A 1 93 ? 3.736 5.662 -19.054 1.00 91.94 93 LEU A O 1
ATOM 724 N N . VAL A 1 94 ? 5.128 6.141 -17.350 1.00 89.50 94 VAL A N 1
ATOM 725 C CA . VAL A 1 94 ? 6.297 6.421 -18.200 1.00 89.50 94 VAL A CA 1
ATOM 726 C C . VAL A 1 94 ? 6.620 5.213 -19.077 1.00 89.50 94 VAL A C 1
ATOM 728 O O . VAL A 1 94 ? 6.718 5.355 -20.289 1.00 89.50 94 VAL A O 1
ATOM 731 N N . VAL A 1 95 ? 6.703 4.016 -18.491 1.00 87.12 95 VAL A N 1
ATOM 732 C CA . VAL A 1 95 ? 7.031 2.790 -19.237 1.00 87.12 95 VAL A CA 1
ATOM 733 C C . VAL A 1 95 ? 5.913 2.355 -20.192 1.00 87.12 95 VAL A C 1
ATOM 735 O O . VAL A 1 95 ? 6.188 1.817 -21.263 1.00 87.12 95 VAL A O 1
ATOM 738 N N . ILE A 1 96 ? 4.648 2.554 -19.818 1.00 86.25 96 ILE A N 1
ATOM 739 C CA . ILE A 1 96 ? 3.499 2.179 -20.653 1.00 86.25 96 ILE A CA 1
ATOM 740 C C . ILE A 1 96 ? 3.366 3.114 -21.862 1.00 86.25 96 ILE A C 1
ATOM 742 O O . ILE A 1 96 ? 3.055 2.643 -22.955 1.00 86.25 96 ILE A O 1
ATOM 746 N N . VAL A 1 97 ? 3.588 4.418 -21.674 1.00 87.62 97 VAL A N 1
ATOM 747 C CA . VAL A 1 97 ? 3.496 5.427 -22.743 1.00 87.62 97 VAL A CA 1
ATOM 748 C C . VAL A 1 97 ? 4.730 5.399 -23.639 1.00 87.62 97 VAL A C 1
ATOM 750 O O . VAL A 1 97 ? 4.594 5.506 -24.856 1.00 87.62 97 VAL A O 1
ATOM 753 N N . ASP A 1 98 ? 5.914 5.217 -23.055 1.00 85.25 98 ASP A N 1
ATOM 754 C CA . ASP A 1 98 ? 7.173 5.093 -23.779 1.00 85.25 98 ASP A CA 1
ATOM 755 C C . ASP A 1 98 ? 7.901 3.785 -23.415 1.00 85.25 98 ASP A C 1
ATOM 757 O O . ASP A 1 98 ? 8.751 3.743 -22.517 1.00 85.25 98 ASP A O 1
ATOM 761 N N . PRO A 1 99 ? 7.620 2.691 -24.148 1.00 78.12 99 PRO A N 1
ATOM 762 C CA . PRO A 1 99 ? 8.281 1.405 -23.935 1.00 78.12 99 PRO A CA 1
ATOM 763 C C . PRO A 1 99 ? 9.797 1.429 -24.187 1.00 78.12 99 PRO A C 1
ATOM 765 O O . PRO A 1 99 ? 10.498 0.488 -23.794 1.00 78.12 99 PRO A O 1
ATOM 768 N N . SER A 1 100 ? 10.332 2.473 -24.836 1.00 81.69 100 SER A N 1
ATOM 769 C CA . SER A 1 100 ? 11.775 2.599 -25.055 1.00 81.69 100 SER A CA 1
ATOM 770 C C . SER A 1 100 ? 12.528 2.834 -23.741 1.00 81.69 100 SER A C 1
ATOM 772 O O . SER A 1 100 ? 13.614 2.280 -23.568 1.00 81.69 100 SER A O 1
ATOM 774 N N . ALA A 1 101 ? 11.904 3.502 -22.761 1.00 80.31 101 ALA A N 1
ATOM 775 C CA . ALA A 1 101 ? 12.457 3.689 -21.419 1.00 80.31 101 ALA A CA 1
ATOM 776 C C . ALA A 1 101 ? 12.767 2.349 -20.730 1.00 80.31 101 ALA A C 1
ATOM 778 O O . ALA A 1 101 ? 13.815 2.185 -20.102 1.00 80.31 101 ALA A O 1
ATOM 779 N N . LEU A 1 102 ? 11.890 1.354 -20.908 1.00 78.12 102 LEU A N 1
ATOM 780 C CA . LEU A 1 102 ? 12.114 0.002 -20.398 1.00 78.12 102 LEU A CA 1
ATOM 781 C C . LEU A 1 102 ? 13.281 -0.683 -21.114 1.00 78.12 102 LEU A C 1
ATOM 783 O O . LEU A 1 102 ? 14.075 -1.366 -20.479 1.00 78.12 102 LEU A O 1
ATOM 787 N N . THR A 1 103 ? 13.408 -0.485 -22.425 1.00 78.00 103 THR A N 1
ATOM 788 C CA . THR A 1 103 ? 14.502 -1.078 -23.207 1.00 78.00 103 THR A CA 1
ATOM 789 C C . THR A 1 103 ? 15.859 -0.528 -22.759 1.00 78.00 103 THR A C 1
ATOM 791 O O . THR A 1 103 ? 16.797 -1.300 -22.572 1.00 78.00 103 THR A O 1
ATOM 794 N N . THR A 1 104 ? 15.951 0.779 -22.502 1.00 79.94 104 THR A N 1
ATOM 795 C CA . THR A 1 104 ? 17.160 1.420 -21.961 1.00 79.94 104 THR A CA 1
ATOM 796 C C . THR A 1 104 ? 17.524 0.866 -20.584 1.00 79.94 104 THR A C 1
ATOM 798 O O . THR A 1 104 ? 18.647 0.401 -20.396 1.00 79.94 104 THR A O 1
ATOM 801 N N . ALA A 1 105 ? 16.564 0.810 -19.654 1.00 76.94 105 ALA A N 1
ATOM 802 C CA . ALA A 1 105 ? 16.792 0.272 -18.311 1.00 76.94 105 ALA A CA 1
ATOM 803 C C . ALA A 1 105 ? 17.237 -1.203 -18.334 1.00 76.94 105 ALA A C 1
ATOM 805 O O . ALA A 1 105 ? 18.085 -1.624 -17.547 1.00 76.94 105 ALA A O 1
ATOM 806 N N . ILE A 1 106 ? 16.690 -2.000 -19.257 1.00 76.75 106 ILE A N 1
ATOM 807 C CA . ILE A 1 106 ? 17.078 -3.403 -19.434 1.00 76.75 106 ILE A CA 1
ATOM 808 C C . ILE A 1 106 ? 18.500 -3.512 -19.971 1.00 76.75 106 ILE A C 1
ATOM 810 O O . ILE A 1 106 ? 19.258 -4.330 -19.461 1.00 76.75 106 ILE A O 1
ATOM 814 N N . ASN A 1 107 ? 18.870 -2.695 -20.959 1.00 78.19 107 ASN A N 1
ATOM 815 C CA . ASN A 1 107 ? 20.222 -2.699 -21.512 1.00 78.19 107 ASN A CA 1
ATOM 816 C C . ASN A 1 107 ? 21.260 -2.370 -20.430 1.00 78.19 107 ASN A C 1
ATOM 818 O O . ASN A 1 107 ? 22.257 -3.084 -20.306 1.00 78.19 107 ASN A O 1
ATOM 822 N N . GLU A 1 108 ? 20.989 -1.362 -19.597 1.00 79.56 108 GLU A N 1
ATOM 823 C CA . GLU A 1 108 ? 21.823 -1.010 -18.441 1.00 79.56 108 GLU A CA 1
ATOM 824 C C . GLU A 1 108 ? 21.908 -2.156 -17.425 1.00 79.56 108 GLU A C 1
ATOM 826 O O . GLU A 1 108 ? 23.001 -2.528 -16.995 1.00 79.56 108 GLU A O 1
ATOM 831 N N . PHE A 1 109 ? 20.775 -2.780 -17.095 1.00 76.06 109 PHE A N 1
ATOM 832 C CA . PHE A 1 109 ? 20.733 -3.932 -16.195 1.00 76.06 109 PHE A CA 1
ATOM 833 C C . PHE A 1 109 ? 21.532 -5.127 -16.735 1.00 76.06 109 PHE A C 1
ATOM 835 O O . PHE A 1 109 ? 22.302 -5.739 -15.995 1.00 76.06 109 PHE A O 1
ATOM 842 N N . THR A 1 110 ? 21.400 -5.452 -18.025 1.00 72.69 110 THR A N 1
ATOM 843 C CA . THR A 1 110 ? 22.177 -6.529 -18.657 1.00 72.69 110 THR A CA 1
ATOM 844 C C . THR A 1 110 ? 23.663 -6.208 -18.741 1.00 72.69 110 THR A C 1
ATOM 846 O O . THR A 1 110 ? 24.470 -7.117 -18.589 1.00 72.69 110 THR A O 1
ATOM 849 N N . ALA A 1 111 ? 24.040 -4.942 -18.939 1.00 75.94 111 ALA A N 1
ATOM 850 C CA . ALA A 1 111 ? 25.440 -4.523 -18.930 1.00 75.94 111 ALA A CA 1
ATOM 851 C C . ALA A 1 111 ? 26.060 -4.608 -17.523 1.00 75.94 111 ALA A C 1
ATOM 853 O O . ALA A 1 111 ? 27.246 -4.902 -17.388 1.00 75.94 111 ALA A O 1
ATOM 854 N N . ALA A 1 112 ? 25.259 -4.386 -16.476 1.00 74.31 112 ALA A N 1
ATOM 855 C CA . ALA A 1 112 ? 25.678 -4.543 -15.085 1.00 74.31 112 ALA A CA 1
ATOM 856 C C . ALA A 1 112 ? 25.729 -6.015 -14.627 1.00 74.31 112 ALA A C 1
ATOM 858 O O . ALA A 1 112 ? 26.420 -6.343 -13.659 1.00 74.31 112 ALA A O 1
ATOM 859 N N . GLN A 1 113 ? 25.013 -6.918 -15.306 1.00 69.19 113 GLN A N 1
ATOM 860 C CA . GLN A 1 113 ? 25.046 -8.349 -15.016 1.00 69.19 113 GLN A CA 1
ATOM 861 C C . GLN A 1 113 ? 26.314 -8.996 -15.590 1.00 69.19 113 GLN A C 1
ATOM 863 O O . GLN A 1 113 ? 26.513 -9.071 -16.797 1.00 69.19 113 GLN A O 1
ATOM 868 N N . GLN A 1 114 ? 27.163 -9.541 -14.715 1.00 64.50 114 GLN A N 1
ATOM 869 C CA . GLN A 1 114 ? 28.367 -10.281 -15.125 1.00 64.50 114 GLN A CA 1
ATOM 870 C C . GLN A 1 114 ? 28.061 -11.692 -15.663 1.00 64.50 114 GLN A C 1
ATOM 872 O O . GLN A 1 114 ? 28.942 -12.3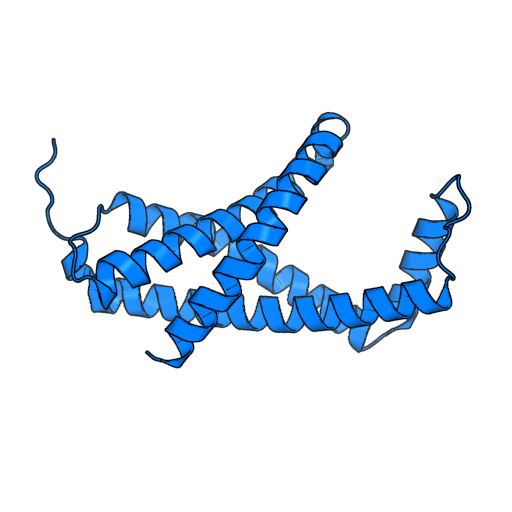64 -16.197 1.00 64.50 114 GLN A O 1
ATOM 877 N N . THR A 1 115 ? 26.821 -12.162 -15.522 1.00 64.81 115 THR A N 1
ATOM 878 C CA . THR A 1 115 ? 26.386 -13.506 -15.905 1.00 64.81 115 THR A CA 1
ATOM 879 C C . THR A 1 115 ? 25.332 -13.445 -17.002 1.00 64.81 115 THR A C 1
ATOM 881 O O . THR A 1 115 ? 24.436 -12.604 -16.989 1.00 64.81 115 THR A O 1
ATOM 884 N N . LYS A 1 116 ? 25.417 -14.368 -17.970 1.00 65.88 116 LYS A N 1
ATOM 885 C CA . LYS A 1 116 ? 24.374 -14.516 -18.991 1.00 65.88 116 L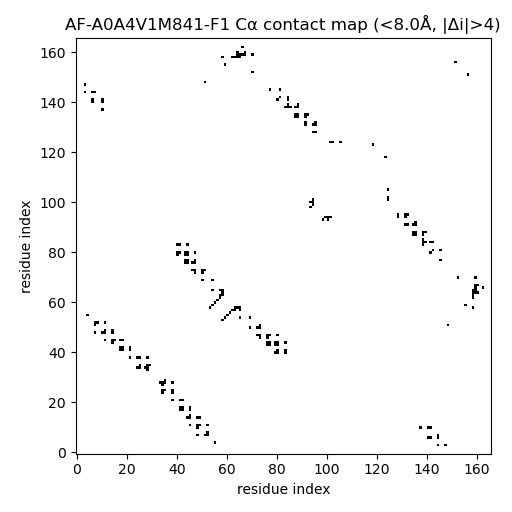YS A CA 1
ATOM 886 C C . LYS A 1 116 ? 23.084 -14.974 -18.315 1.00 65.88 116 LYS A C 1
ATOM 888 O O . LYS A 1 116 ? 23.043 -16.065 -17.747 1.00 65.88 116 LYS A O 1
ATOM 893 N N . SER A 1 117 ? 22.043 -14.147 -18.389 1.00 67.44 117 SER A N 1
ATOM 894 C CA . SER A 1 117 ? 20.713 -14.509 -17.904 1.00 67.44 117 SER A CA 1
ATOM 895 C C . SER A 1 117 ? 20.207 -15.771 -18.622 1.00 67.44 117 SER A C 1
ATOM 897 O O . SER A 1 117 ? 20.318 -15.856 -19.848 1.00 67.44 117 SER A O 1
ATOM 899 N N . PRO A 1 118 ? 19.618 -16.742 -17.900 1.00 71.69 118 PRO A N 1
ATOM 900 C CA . PRO A 1 118 ? 18.996 -17.919 -18.509 1.00 71.69 118 PRO A CA 1
ATOM 901 C C . PRO A 1 118 ? 17.697 -17.583 -19.265 1.00 71.69 118 PRO A C 1
ATOM 903 O O . PRO A 1 118 ? 17.136 -18.440 -19.943 1.00 71.69 118 PRO A O 1
ATOM 906 N N . ILE A 1 119 ? 17.202 -16.347 -19.147 1.00 76.44 119 ILE A N 1
ATOM 907 C CA . ILE A 1 119 ? 15.963 -15.865 -19.762 1.00 76.44 119 ILE A CA 1
ATOM 908 C C . ILE A 1 119 ? 16.316 -14.996 -20.972 1.00 76.44 119 ILE A C 1
ATOM 910 O O . ILE A 1 119 ? 17.169 -14.114 -20.880 1.00 76.44 119 ILE A O 1
ATOM 914 N N . SER A 1 120 ? 15.634 -15.205 -22.104 1.00 82.94 120 SER A N 1
ATOM 915 C CA . SER A 1 120 ? 15.826 -14.362 -23.289 1.00 82.94 120 SER A CA 1
ATOM 916 C C . SER A 1 120 ? 15.393 -12.915 -23.027 1.00 82.94 120 SER A C 1
ATOM 918 O O . SER A 1 120 ? 14.396 -12.662 -22.347 1.00 82.94 120 SER A O 1
ATOM 920 N N . THR A 1 121 ? 16.096 -11.946 -23.620 1.00 78.62 121 THR A N 1
ATOM 921 C CA . THR A 1 121 ? 15.799 -10.511 -23.459 1.00 78.62 121 THR A CA 1
ATOM 922 C C . THR A 1 121 ? 14.349 -10.176 -23.818 1.00 78.62 121 THR A C 1
ATOM 924 O O . THR A 1 121 ? 13.682 -9.438 -23.098 1.00 78.62 121 THR A O 1
ATOM 927 N N . GLY A 1 122 ? 13.815 -10.779 -24.886 1.00 81.56 122 GLY A N 1
ATOM 928 C CA . GLY A 1 122 ? 12.421 -10.581 -25.294 1.00 81.56 122 GLY A CA 1
ATOM 929 C C . GLY A 1 122 ? 11.401 -11.099 -24.273 1.00 81.56 122 GLY A C 1
ATOM 930 O O . GLY A 1 122 ? 10.366 -10.466 -24.066 1.00 81.56 122 GLY A O 1
ATOM 931 N N . LEU A 1 123 ? 11.687 -12.222 -23.602 1.00 83.50 123 LEU A N 1
ATOM 932 C CA . LEU A 1 123 ? 10.833 -12.731 -22.526 1.00 83.50 123 LEU A CA 1
ATOM 933 C C . LEU A 1 123 ? 10.926 -11.839 -21.281 1.00 83.50 123 LEU A C 1
ATOM 935 O O . LEU A 1 123 ? 9.902 -11.533 -20.675 1.00 83.50 123 LEU A O 1
ATOM 939 N N . PHE A 1 124 ? 12.124 -11.359 -20.944 1.00 82.56 124 PHE A N 1
ATOM 940 C CA . PHE A 1 124 ? 12.328 -10.433 -19.830 1.00 82.56 124 PHE A CA 1
ATOM 941 C C . PHE A 1 124 ? 11.538 -9.127 -20.006 1.00 82.56 124 PHE A C 1
ATOM 943 O O . PHE A 1 124 ? 10.821 -8.723 -19.091 1.00 82.56 124 PHE A O 1
ATOM 950 N N . ILE A 1 125 ? 11.573 -8.526 -21.204 1.00 82.81 125 ILE A N 1
ATOM 951 C CA . ILE A 1 125 ? 10.787 -7.324 -21.537 1.00 82.81 125 ILE A CA 1
ATOM 952 C C . ILE A 1 125 ? 9.294 -7.559 -21.283 1.00 82.81 125 ILE A C 1
ATOM 954 O O . ILE A 1 125 ? 8.648 -6.747 -20.621 1.00 82.81 125 ILE A O 1
ATOM 958 N N . LYS A 1 126 ? 8.739 -8.680 -21.762 1.00 86.56 126 LYS A N 1
ATOM 959 C CA . LYS A 1 126 ? 7.314 -8.998 -21.569 1.00 86.56 126 LYS A CA 1
ATOM 960 C C . LYS A 1 126 ? 6.946 -9.132 -20.093 1.00 86.56 126 LYS A C 1
ATOM 962 O O . LYS A 1 126 ? 5.917 -8.606 -19.677 1.00 86.56 126 LYS A O 1
ATOM 967 N N . ILE A 1 127 ? 7.782 -9.803 -19.298 1.00 87.25 127 ILE A N 1
ATOM 968 C CA . ILE A 1 127 ? 7.563 -9.942 -17.850 1.00 87.25 127 ILE A CA 1
ATOM 969 C C . ILE A 1 127 ? 7.553 -8.563 -17.182 1.00 87.25 127 ILE A C 1
ATOM 971 O O . ILE A 1 127 ? 6.662 -8.279 -16.384 1.00 87.25 127 ILE A O 1
ATOM 975 N N . MET A 1 128 ? 8.495 -7.687 -17.539 1.00 86.12 128 MET A N 1
ATOM 976 C CA . MET A 1 128 ? 8.557 -6.328 -16.996 1.00 86.12 128 MET A CA 1
ATOM 977 C C . MET A 1 128 ? 7.347 -5.480 -17.394 1.00 86.12 128 MET A C 1
ATOM 979 O O . MET A 1 128 ? 6.786 -4.797 -16.543 1.00 86.12 128 MET A O 1
ATOM 983 N N . GLN A 1 129 ? 6.875 -5.569 -18.639 1.00 86.75 129 GLN A N 1
ATOM 984 C CA . GLN A 1 129 ? 5.654 -4.876 -19.068 1.00 86.75 129 GLN A CA 1
ATOM 985 C C . GLN A 1 129 ? 4.425 -5.323 -18.268 1.00 86.75 129 GLN A C 1
ATOM 987 O O . GLN A 1 129 ? 3.648 -4.486 -17.807 1.00 86.75 129 GLN A O 1
ATOM 992 N N . VAL A 1 130 ? 4.265 -6.634 -18.055 1.00 90.75 130 VAL A N 1
ATOM 993 C CA . VAL A 1 130 ? 3.184 -7.175 -17.215 1.00 90.75 130 VAL A CA 1
ATOM 994 C C . VAL A 1 130 ? 3.325 -6.690 -15.771 1.00 90.75 130 VAL A C 1
ATOM 996 O O . VAL A 1 130 ? 2.334 -6.291 -15.162 1.00 90.75 130 VAL A O 1
ATOM 999 N N . ALA A 1 131 ? 4.548 -6.666 -15.236 1.00 90.44 131 ALA A N 1
ATOM 1000 C CA . ALA A 1 131 ? 4.817 -6.161 -13.894 1.00 90.44 131 ALA A CA 1
ATOM 1001 C C . ALA A 1 131 ? 4.447 -4.674 -13.748 1.00 90.44 131 ALA A C 1
ATOM 1003 O O . ALA A 1 131 ? 3.844 -4.308 -12.743 1.00 90.44 131 ALA A O 1
ATOM 1004 N N . MET A 1 132 ? 4.728 -3.830 -14.748 1.00 91.56 132 MET A N 1
ATOM 1005 C CA . MET A 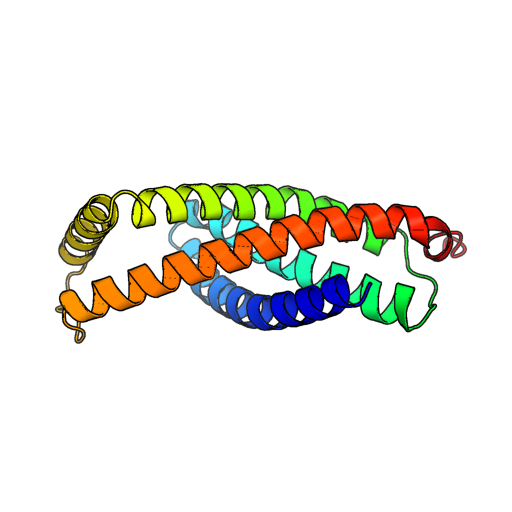1 132 ? 4.347 -2.410 -14.721 1.00 91.56 132 MET A CA 1
ATOM 1006 C C . MET A 1 132 ? 2.829 -2.221 -14.728 1.00 91.56 132 MET A C 1
ATOM 1008 O O . MET A 1 132 ? 2.300 -1.438 -13.942 1.00 91.56 132 MET A O 1
ATOM 1012 N N . TRP A 1 133 ? 2.099 -2.979 -15.550 1.00 93.56 133 TRP A N 1
ATOM 1013 C CA . TRP A 1 133 ? 0.633 -2.955 -15.520 1.00 93.56 133 TRP A CA 1
ATOM 1014 C C . TRP A 1 133 ? 0.074 -3.411 -14.173 1.00 93.56 133 TRP A C 1
ATOM 1016 O O . TRP A 1 133 ? -0.834 -2.779 -13.630 1.00 93.56 133 TRP A O 1
ATOM 1026 N N . PHE A 1 134 ? 0.635 -4.480 -13.608 1.00 95.12 134 PHE A N 1
ATOM 1027 C CA . PHE A 1 134 ? 0.255 -4.957 -12.284 1.00 95.12 134 PHE A CA 1
ATOM 1028 C C . PHE A 1 134 ? 0.506 -3.896 -11.204 1.00 95.12 134 PHE A C 1
ATOM 1030 O O . PHE A 1 134 ? -0.390 -3.621 -10.405 1.00 95.12 134 PHE A O 1
ATOM 1037 N N . LEU A 1 135 ? 1.684 -3.263 -11.199 1.00 94.25 135 LEU A N 1
ATOM 1038 C CA . LEU A 1 135 ? 2.038 -2.209 -10.245 1.00 94.25 135 LEU A CA 1
ATOM 1039 C C . LEU A 1 135 ? 1.142 -0.979 -10.389 1.00 94.25 135 LEU A C 1
ATOM 1041 O O . LEU A 1 135 ? 0.727 -0.420 -9.374 1.00 94.25 135 LEU A O 1
ATOM 1045 N N . LEU A 1 136 ? 0.785 -0.594 -11.616 1.00 96.62 136 LEU A N 1
ATOM 1046 C CA . LEU A 1 136 ? -0.157 0.494 -11.863 1.00 96.62 136 LEU A CA 1
ATOM 1047 C C . LEU A 1 136 ? -1.530 0.193 -11.252 1.00 96.62 136 LEU A C 1
ATOM 1049 O O . LEU A 1 136 ? -2.055 0.997 -10.480 1.00 96.62 136 LEU A O 1
ATOM 1053 N N . ILE A 1 137 ? -2.098 -0.978 -11.555 1.00 97.31 137 ILE A N 1
ATOM 1054 C CA . ILE A 1 137 ? -3.404 -1.398 -11.026 1.00 97.31 137 ILE A CA 1
ATOM 1055 C C . ILE A 1 137 ? -3.356 -1.476 -9.496 1.00 97.31 137 ILE A C 1
ATOM 1057 O O . ILE A 1 137 ? -4.240 -0.950 -8.815 1.00 97.31 137 ILE A O 1
ATOM 1061 N N . TYR A 1 138 ? -2.296 -2.073 -8.948 1.00 97.62 138 TYR A N 1
ATOM 1062 C CA . TYR A 1 138 ? -2.079 -2.161 -7.509 1.00 97.62 138 TYR A CA 1
ATOM 1063 C C . TYR A 1 138 ? -2.015 -0.776 -6.854 1.00 97.62 138 TYR A C 1
ATOM 1065 O O . TYR A 1 138 ? -2.690 -0.542 -5.853 1.00 97.62 138 TYR A O 1
ATOM 1073 N N . ALA A 1 139 ? -1.261 0.163 -7.428 1.00 97.88 139 ALA A N 1
ATOM 1074 C CA . ALA A 1 139 ? -1.103 1.506 -6.885 1.00 97.88 139 ALA A CA 1
ATOM 1075 C C . ALA A 1 139 ? -2.406 2.325 -6.943 1.00 97.88 139 ALA A C 1
ATOM 1077 O O . ALA A 1 139 ? -2.699 3.087 -6.016 1.00 97.88 139 ALA A O 1
ATOM 1078 N N . ILE A 1 140 ? -3.231 2.128 -7.977 1.00 98.12 140 ILE A N 1
ATOM 1079 C CA . ILE A 1 140 ? -4.574 2.721 -8.070 1.00 98.12 140 ILE A CA 1
ATOM 1080 C C . ILE A 1 140 ? -5.480 2.161 -6.967 1.00 98.12 140 ILE A C 1
ATOM 1082 O O . ILE A 1 140 ? -6.138 2.926 -6.255 1.00 98.12 140 ILE A O 1
ATOM 1086 N N . PHE A 1 141 ? -5.492 0.840 -6.777 1.00 98.50 141 PHE A N 1
ATOM 1087 C CA . PHE A 1 141 ? -6.277 0.195 -5.722 1.00 98.50 141 PHE A CA 1
ATOM 1088 C C . PHE A 1 141 ? -5.815 0.604 -4.323 1.00 98.50 141 PHE A C 1
ATOM 1090 O O . PHE A 1 141 ? -6.655 0.904 -3.475 1.00 98.50 141 PHE A O 1
ATOM 1097 N N . LEU A 1 142 ? -4.505 0.696 -4.095 1.00 98.62 142 LEU A N 1
ATOM 1098 C CA . LEU A 1 142 ? -3.930 1.186 -2.847 1.00 98.62 142 LEU A CA 1
ATOM 1099 C C . LEU A 1 142 ? -4.360 2.634 -2.571 1.00 98.62 142 LEU A C 1
ATOM 1101 O O . LEU A 1 142 ? -4.830 2.932 -1.474 1.00 98.62 142 LEU A O 1
ATOM 1105 N N . SER A 1 143 ? -4.284 3.514 -3.573 1.00 98.44 143 SER A N 1
ATOM 1106 C CA . SER A 1 143 ? -4.706 4.918 -3.453 1.00 98.44 143 SER A CA 1
ATOM 1107 C C . SER A 1 143 ? -6.190 5.037 -3.101 1.00 98.44 143 SER A C 1
ATOM 1109 O O . SER A 1 143 ? -6.548 5.699 -2.125 1.00 98.44 143 SER A O 1
ATOM 1111 N N . TYR A 1 144 ? -7.052 4.327 -3.839 1.00 98.38 144 TYR A N 1
ATOM 1112 C CA . TYR A 1 144 ? -8.482 4.240 -3.537 1.00 98.38 144 TYR A CA 1
ATOM 1113 C C . TYR A 1 144 ? -8.725 3.753 -2.101 1.00 98.38 144 TYR A C 1
ATOM 1115 O O . TYR A 1 144 ? -9.517 4.341 -1.356 1.00 98.38 144 TYR A O 1
ATOM 1123 N N . HIS A 1 145 ? -8.031 2.688 -1.697 1.00 98.62 145 HIS A N 1
ATOM 1124 C CA . HIS A 1 145 ? -8.196 2.075 -0.388 1.00 98.62 145 HIS A CA 1
ATOM 1125 C C . HIS A 1 145 ? -7.767 3.007 0.748 1.00 98.62 145 HIS A C 1
ATOM 1127 O O . HIS A 1 145 ? -8.445 3.056 1.776 1.00 98.62 145 HIS A O 1
ATOM 1133 N N . ILE A 1 146 ? -6.705 3.797 0.568 1.00 98.62 146 ILE A N 1
ATOM 1134 C CA . ILE A 1 146 ? -6.267 4.812 1.537 1.00 98.62 146 ILE A CA 1
ATOM 1135 C C . ILE A 1 146 ? -7.341 5.882 1.718 1.00 98.62 146 ILE A C 1
ATOM 1137 O O . ILE A 1 146 ? -7.763 6.138 2.851 1.00 98.62 146 ILE A O 1
ATOM 1141 N N . SER A 1 147 ? -7.856 6.445 0.622 1.00 98.19 147 SER A N 1
ATOM 1142 C CA . SER A 1 147 ? -8.928 7.443 0.679 1.00 98.19 147 SER A CA 1
ATOM 1143 C C . SER A 1 147 ? -10.184 6.893 1.364 1.00 98.19 147 SER A C 1
ATOM 1145 O O . SER A 1 147 ? -10.758 7.541 2.245 1.00 98.19 147 SER A O 1
ATOM 1147 N N . ALA A 1 148 ? -10.587 5.668 1.014 1.00 98.12 148 ALA A N 1
ATOM 1148 C CA . ALA A 1 148 ? -11.724 4.995 1.633 1.00 98.12 148 ALA A CA 1
ATOM 1149 C C . ALA A 1 148 ? -11.484 4.720 3.127 1.00 98.12 148 ALA A C 1
ATOM 1151 O O . ALA A 1 148 ? -12.366 4.981 3.945 1.00 98.12 148 ALA A O 1
ATOM 1152 N N . THR A 1 149 ? -10.285 4.266 3.500 1.00 98.19 149 THR A N 1
ATOM 1153 C CA . THR A 1 149 ? -9.906 4.001 4.895 1.00 98.19 149 THR A CA 1
ATOM 1154 C C . THR A 1 149 ? -9.986 5.272 5.730 1.00 98.19 149 THR A C 1
ATOM 1156 O O . THR A 1 149 ? -10.581 5.250 6.801 1.00 98.19 149 THR A O 1
ATOM 1159 N N . PHE A 1 150 ? -9.473 6.409 5.250 1.00 98.06 150 PHE A N 1
ATOM 1160 C CA . PHE A 1 150 ? -9.597 7.681 5.973 1.00 98.06 150 PHE A CA 1
ATOM 1161 C C . PHE A 1 150 ? -11.045 8.129 6.146 1.00 98.06 150 PHE A C 1
ATOM 1163 O O . PHE A 1 150 ? -11.400 8.641 7.209 1.00 98.06 150 PHE A O 1
ATOM 1170 N N . ARG A 1 151 ? -11.901 7.897 5.146 1.00 97.44 151 ARG A N 1
ATOM 1171 C CA . ARG A 1 151 ? -13.339 8.142 5.286 1.00 97.44 151 ARG A CA 1
ATOM 1172 C C . ARG A 1 151 ? -13.952 7.251 6.368 1.00 97.44 151 ARG A C 1
ATOM 1174 O O . ARG A 1 151 ? -14.674 7.756 7.224 1.00 97.44 151 ARG A O 1
ATOM 1181 N N . TYR A 1 152 ? -13.637 5.957 6.372 1.00 97.00 152 TYR A N 1
ATOM 1182 C CA . TYR A 1 152 ? -14.181 5.021 7.358 1.00 97.00 152 TYR A CA 1
ATOM 1183 C C . TYR A 1 152 ? -13.619 5.235 8.764 1.00 97.00 152 TYR A C 1
ATOM 1185 O O . TYR A 1 152 ? -14.369 5.119 9.723 1.00 97.00 152 TYR A O 1
ATOM 1193 N N . LEU A 1 153 ? -12.356 5.635 8.918 1.00 96.69 153 LEU A N 1
ATOM 1194 C CA . LEU A 1 153 ? -11.806 6.008 10.225 1.00 96.69 153 LEU A CA 1
ATOM 1195 C C . LEU A 1 153 ? -12.565 7.182 10.857 1.00 96.69 153 LEU A C 1
ATOM 1197 O O . LEU A 1 153 ? -12.692 7.231 12.075 1.00 96.69 153 LEU A O 1
ATOM 1201 N N . LYS A 1 154 ? -13.076 8.117 10.043 1.00 95.31 154 LYS A N 1
ATOM 1202 C CA . LYS A 1 154 ? -13.951 9.201 10.518 1.00 95.31 154 LYS A CA 1
ATOM 1203 C C . LYS A 1 154 ? -15.357 8.689 10.831 1.00 95.31 154 LYS A C 1
ATOM 1205 O O . LYS A 1 154 ? -15.892 8.992 11.887 1.00 95.31 154 LYS A O 1
ATOM 1210 N N . GLN A 1 155 ? -15.939 7.899 9.928 1.00 95.62 155 GLN A N 1
ATOM 1211 C CA . GLN A 1 155 ? -17.299 7.372 10.081 1.00 95.62 155 GLN A CA 1
ATOM 1212 C C . GLN A 1 155 ? -17.446 6.452 11.301 1.00 95.62 155 GLN A C 1
ATOM 1214 O O . GLN A 1 155 ? -18.464 6.491 11.983 1.00 95.62 155 GLN A O 1
ATOM 1219 N N . TYR A 1 156 ? -16.429 5.641 11.581 1.00 94.38 156 TYR A N 1
ATOM 1220 C CA . TYR A 1 156 ? -16.397 4.696 12.692 1.00 94.38 156 TYR A CA 1
ATOM 1221 C C . TYR A 1 156 ? -15.527 5.206 13.849 1.00 94.38 156 TYR A C 1
ATOM 1223 O O . TYR A 1 156 ? -14.982 4.403 14.595 1.00 94.38 156 TYR A O 1
ATOM 1231 N N . ALA A 1 157 ? -15.380 6.526 14.019 1.00 93.00 157 ALA A N 1
ATOM 1232 C CA . ALA A 1 157 ? -14.522 7.101 15.061 1.00 93.00 157 ALA A CA 1
ATOM 1233 C C . ALA A 1 157 ? -14.852 6.574 16.472 1.00 93.00 157 ALA A C 1
ATOM 1235 O O . ALA A 1 157 ? -13.935 6.271 17.229 1.00 93.00 157 ALA A O 1
ATOM 1236 N N . ALA A 1 158 ? -16.138 6.349 16.763 1.00 92.06 158 ALA A N 1
ATOM 1237 C CA . ALA A 1 158 ? -16.623 5.861 18.055 1.00 92.06 158 ALA A CA 1
ATOM 1238 C C . ALA A 1 158 ? -16.046 4.497 18.482 1.00 92.06 158 ALA A C 1
ATOM 1240 O O . ALA A 1 158 ? -15.988 4.203 19.674 1.00 92.06 158 ALA A O 1
ATOM 1241 N N . ILE A 1 159 ? -15.580 3.651 17.549 1.00 93.06 159 ILE A N 1
ATOM 1242 C CA . ILE A 1 159 ? -14.954 2.367 17.922 1.00 93.06 159 ILE A CA 1
ATOM 1243 C C . ILE A 1 159 ? -13.580 2.566 18.578 1.00 93.06 159 ILE A C 1
ATOM 1245 O O . ILE A 1 159 ? -13.041 1.628 19.162 1.00 93.06 159 ILE A O 1
ATOM 1249 N N . PHE A 1 160 ? -13.009 3.768 18.464 1.00 90.19 160 PHE A N 1
ATOM 1250 C CA . PHE A 1 160 ? -11.733 4.154 19.060 1.00 90.19 160 PHE A CA 1
ATOM 1251 C C . PHE A 1 160 ? -11.894 4.957 20.362 1.00 90.19 160 PHE A C 1
ATOM 1253 O O . PHE A 1 160 ? -10.885 5.267 21.003 1.00 90.19 160 PHE A O 1
ATOM 1260 N N . ASP A 1 161 ? -13.130 5.267 20.767 1.00 81.94 161 ASP A N 1
ATOM 1261 C CA . ASP A 1 161 ? -13.409 6.037 21.979 1.00 81.94 161 ASP A CA 1
ATOM 1262 C C . ASP A 1 161 ? -13.394 5.138 23.234 1.00 81.94 161 ASP A C 1
ATOM 1264 O O . ASP A 1 161 ? -14.044 4.084 23.317 1.00 81.94 161 ASP A O 1
ATOM 1268 N N . ASP A 1 162 ? -12.593 5.588 24.202 1.00 62.34 162 ASP A N 1
ATOM 1269 C CA . ASP A 1 162 ? -12.346 5.078 25.552 1.00 62.34 162 ASP A CA 1
ATOM 1270 C C . ASP A 1 162 ? -12.082 3.571 25.700 1.00 62.34 162 ASP A C 1
ATOM 1272 O O . ASP A 1 162 ? -12.974 2.724 25.838 1.00 62.34 162 ASP A O 1
ATOM 1276 N N . GLN A 1 163 ? -10.786 3.264 25.777 1.00 56.78 163 GLN A N 1
ATOM 1277 C CA . GLN A 1 163 ? -10.269 2.249 26.689 1.00 56.78 163 GLN A CA 1
ATOM 1278 C C . GLN A 1 163 ? -9.709 3.007 27.904 1.00 56.78 163 GLN A C 1
ATOM 1280 O O . GLN A 1 163 ? -8.958 3.965 27.683 1.00 56.78 163 GLN A O 1
ATOM 1285 N N . PRO A 1 164 ? -10.042 2.634 2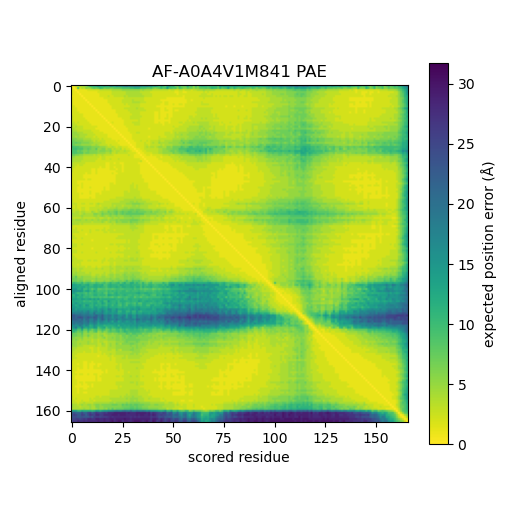9.155 1.00 52.00 164 PRO A N 1
ATOM 1286 C CA . PRO A 1 164 ? -9.393 3.223 30.322 1.00 52.00 164 PRO A CA 1
ATOM 1287 C C . PRO A 1 164 ? -7.876 3.112 30.142 1.00 52.00 164 PRO A C 1
ATOM 1289 O O . PRO A 1 164 ? -7.375 2.070 29.712 1.00 52.00 164 PRO A O 1
ATOM 1292 N N . LYS A 1 165 ? -7.156 4.212 30.391 1.00 52.19 165 LYS A N 1
ATOM 1293 C CA . LYS A 1 165 ? -5.690 4.213 30.397 1.00 52.19 165 LYS A CA 1
ATOM 1294 C C . LYS A 1 165 ? -5.253 3.173 31.435 1.00 52.19 165 LYS A C 1
ATOM 1296 O O . LYS A 1 165 ? -5.502 3.384 32.617 1.00 52.19 165 LYS A O 1
ATOM 1301 N N . SER A 1 166 ? -4.710 2.045 30.975 1.00 48.50 166 SER A N 1
ATOM 1302 C CA . SER A 1 166 ? -4.069 1.036 31.827 1.00 48.50 166 SER A CA 1
ATOM 1303 C C . SER A 1 166 ? -2.742 1.559 32.345 1.00 48.50 166 SER A C 1
ATOM 1305 O O . SER A 1 166 ? -1.994 2.075 31.477 1.00 48.50 166 SER A O 1
#

Sequence (166 aa):
MGFYRIVSYFLLVVAVILGIAALFTLLIALANPALLISVFVVVAVVLYSVASFLFLHNGIDGKQKLKNKLRDFIKVNAYVSIVFAVMNIVQSLVVIVDPSALTTAINEFTAAQQTKSPISTGLFIKIMQVAMWFLLIYAIFLSYHISATFRYLKQYAAIFDDQPKS

Secondary structure (DSSP, 8-state):
-HHHHHHHHHHHHHHHHHHHHHHHHHHHHTT-GGGHHHHHHHHHHHHHHHHHHHIIIIIIIT-----HHHHHHHHHHHHHHHHHHHHHHHHHHHHHH-HHHHHHHHHHHHHH-SS--SS-HHHHHHHHHHHHHHHHHHHHHHHHHHHHHHHHHHHTGGGGS-----

Radius of gyration: 18.95 Å; Cα contacts (8 Å, |Δi|>4): 134; chains: 1; bounding box: 47×27×57 Å